Protein AF-A0A7R9NU78-F1 (afdb_monomer_lite)

InterPro domains:
  IPR023210 NADP-dependent oxidoreductase domain [PF00248] (6-93)
  IPR032963 Glutamate--cysteine ligase regulatory subunit [PTHR13295] (2-101)
  IPR036812 NAD(P)-dependent oxidoreductase domain superfamily [G3DSA:3.20.20.100] (2-146)
  IPR036812 NAD(P)-dependent oxidoreductase domain superfamily [SSF51430] (7-103)

Foldseek 3Di:
DDDPPPDDVVPDAAEEEDEDADLDLVSLVVVVVCVCVVVVDQAHAEYEYEYDPPDDLVVVLVSVLVNLVVVVVCCVVRRYVYYYYPPDDPVSVVVCVVPDPPPCPPVDDVVNVCVVVNPFPKDWPDKDKDWDWDDDVHTDIDIDMDTDIDTDD

Organism: NCBI:txid61484

Sequence (153 aa):
MSQLENEDRSGLKVSVKVFISSLKKEALHESLDSMFSTLDMEYIDSLVLAYPSKSESSLLLAALKELWQILEDYVERKKIHSIGVSDVDTEVFIALYGWAKCVEHKILPRSALTEVFGSEEVTLFWALRFQVHLKCRGVLASKGYVLCVHRSQ

Radius of gyration: 19.03 Å; chains: 1; bounding box: 47×48×40 Å

Secondary structure (DSSP, 8-state):
--SGGGS-GGG---EEEEE-SS--HHHHHHHHHHHHHHHT-S-EEEEEEE--S-S-HHHHHHHHHHHHHHHHHHHHTTSEEEEEEES--HHHHHHHHHHS------SS-HHHHHHHH-SS-EEEEEEEEEEEEEESSSEEEEEEEEEEEEEP-

pLDDT: mean 77.4, std 13.58, range [37.56, 92.56]

Structure (mmCIF, N/CA/C/O backbone):
data_AF-A0A7R9NU78-F1
#
_entry.id   AF-A0A7R9NU78-F1
#
loop_
_atom_site.group_PDB
_atom_site.id
_atom_site.type_symbol
_atom_site.label_atom_id
_atom_site.label_alt_id
_atom_site.label_comp_id
_atom_site.label_asym_id
_atom_site.label_entity_id
_atom_site.label_seq_id
_atom_site.pdbx_PDB_ins_code
_atom_site.Cartn_x
_atom_site.Cartn_y
_atom_site.Cartn_z
_atom_site.occupancy
_atom_site.B_iso_or_equiv
_atom_site.auth_seq_id
_atom_site.auth_comp_id
_atom_site.auth_asym_id
_atom_site.auth_atom_id
_atom_site.pdbx_PDB_model_num
ATOM 1 N N . MET A 1 1 ? -26.622 -0.118 7.282 1.00 37.72 1 MET A N 1
ATOM 2 C CA . MET A 1 1 ? -26.451 -1.585 7.329 1.00 37.72 1 MET A CA 1
ATOM 3 C C . MET A 1 1 ? -26.683 -2.110 5.924 1.00 37.72 1 MET A C 1
ATOM 5 O O . MET A 1 1 ? -27.821 -2.350 5.547 1.00 37.72 1 MET A O 1
ATOM 9 N N . SER A 1 2 ? -25.655 -2.070 5.075 1.00 37.56 2 SER A N 1
ATOM 10 C CA . SER A 1 2 ? -25.813 -2.178 3.619 1.00 37.56 2 SER A CA 1
ATOM 11 C C . SER A 1 2 ? -24.974 -3.321 3.055 1.00 37.56 2 SER A C 1
ATOM 13 O O . SER A 1 2 ? -23.762 -3.194 2.939 1.00 37.56 2 SER A O 1
ATOM 15 N N . GLN A 1 3 ? -25.663 -4.398 2.673 1.00 41.28 3 GLN A N 1
ATOM 16 C CA . GLN A 1 3 ? -25.327 -5.356 1.604 1.00 41.28 3 GLN A CA 1
ATOM 17 C C . GLN A 1 3 ? -24.043 -6.204 1.709 1.00 41.28 3 GLN A C 1
ATOM 19 O O . GLN A 1 3 ? -23.902 -7.130 0.920 1.00 41.28 3 GLN A O 1
ATOM 24 N N . LEU A 1 4 ? -23.159 -5.970 2.679 1.00 47.12 4 LEU A N 1
ATOM 25 C CA . LEU A 1 4 ? -21.899 -6.717 2.838 1.00 47.12 4 LEU A CA 1
ATOM 26 C C . LEU A 1 4 ? -22.027 -8.045 3.606 1.00 47.12 4 LEU A C 1
ATOM 28 O O . LEU A 1 4 ? -21.077 -8.814 3.639 1.00 47.12 4 LEU A O 1
ATOM 32 N N . GLU A 1 5 ? -23.183 -8.344 4.203 1.00 46.31 5 GLU A N 1
ATOM 33 C CA . GLU A 1 5 ? -23.349 -9.520 5.078 1.00 46.31 5 GLU A CA 1
ATOM 34 C C . GLU A 1 5 ? -23.484 -10.865 4.337 1.00 46.31 5 GLU A C 1
ATOM 36 O O . GLU A 1 5 ? -23.536 -11.901 4.991 1.00 46.31 5 GLU A O 1
ATOM 41 N N . ASN A 1 6 ? -23.553 -10.885 2.998 1.00 46.38 6 ASN A N 1
ATOM 42 C CA . ASN A 1 6 ? -23.877 -12.111 2.249 1.00 46.38 6 ASN A CA 1
ATOM 43 C C . ASN A 1 6 ? -22.889 -12.477 1.128 1.00 46.38 6 ASN A C 1
ATOM 45 O O . ASN A 1 6 ? -23.115 -13.449 0.408 1.00 46.38 6 ASN A O 1
ATOM 49 N N . GLU A 1 7 ? -21.804 -11.718 0.968 1.00 53.19 7 GLU A N 1
ATOM 50 C CA . GLU A 1 7 ? -20.670 -12.132 0.142 1.00 53.19 7 GLU A CA 1
ATOM 51 C C . GLU A 1 7 ? -19.577 -12.659 1.064 1.00 53.19 7 GLU A C 1
ATOM 53 O O . GLU A 1 7 ? -19.152 -11.981 1.999 1.00 53.19 7 GLU A O 1
ATOM 58 N N . ASP A 1 8 ? -19.142 -13.894 0.812 1.00 57.56 8 ASP A N 1
ATOM 59 C CA . ASP A 1 8 ? -18.029 -14.492 1.533 1.00 57.56 8 ASP A CA 1
ATOM 60 C C . ASP A 1 8 ? -16.828 -13.544 1.415 1.00 57.56 8 ASP A C 1
ATOM 62 O O . ASP A 1 8 ? -16.391 -13.204 0.312 1.00 57.56 8 ASP A O 1
ATOM 66 N N . ARG A 1 9 ? -16.332 -13.053 2.556 1.00 63.91 9 ARG A N 1
ATOM 67 C CA . ARG A 1 9 ? -15.294 -12.009 2.654 1.00 63.91 9 ARG A CA 1
ATOM 68 C C . ARG A 1 9 ? -14.060 -12.311 1.795 1.00 63.91 9 ARG A C 1
ATOM 70 O O . ARG A 1 9 ? -13.372 -11.395 1.358 1.00 63.91 9 ARG A O 1
ATOM 77 N N . SER A 1 10 ? -13.820 -13.592 1.523 1.00 60.44 10 SER A N 1
ATOM 78 C CA . SER A 1 10 ? -12.795 -14.120 0.621 1.00 60.44 10 SER A CA 1
ATOM 79 C C . SER A 1 10 ? -12.867 -13.569 -0.819 1.00 60.44 10 SER A C 1
ATOM 81 O O . SER A 1 10 ? -11.840 -13.513 -1.498 1.00 60.44 10 SER A O 1
ATOM 83 N N . GLY A 1 11 ? -14.045 -13.144 -1.290 1.00 63.41 11 GLY A N 1
ATOM 84 C CA . GLY A 1 11 ? -14.266 -12.594 -2.632 1.00 63.41 11 GLY A CA 1
ATOM 85 C C . GLY A 1 11 ? -14.124 -11.071 -2.742 1.00 63.41 11 GLY A C 1
ATOM 86 O O . GLY A 1 11 ? -14.024 -10.542 -3.853 1.00 63.41 11 GLY A O 1
ATOM 87 N N . LEU A 1 12 ? -14.092 -10.359 -1.613 1.00 72.62 12 LEU A N 1
ATOM 88 C CA . LEU A 1 12 ? -14.085 -8.899 -1.561 1.00 72.62 12 LEU A CA 1
ATOM 89 C C . LEU A 1 12 ? -12.664 -8.367 -1.391 1.00 72.62 12 LEU A C 1
ATOM 91 O O . LEU A 1 12 ? -11.979 -8.699 -0.432 1.00 72.62 12 LEU A O 1
ATOM 95 N N . LYS A 1 13 ? -12.240 -7.490 -2.310 1.00 80.06 13 LYS A N 1
ATOM 96 C CA . LYS A 1 13 ? -10.951 -6.796 -2.214 1.00 80.06 13 LYS A CA 1
ATOM 97 C C . LYS A 1 13 ? -11.146 -5.354 -1.751 1.00 80.06 13 LYS A C 1
ATOM 99 O O . LYS A 1 13 ? -11.568 -4.509 -2.543 1.00 80.06 13 LYS A O 1
ATOM 104 N N . VAL A 1 14 ? -10.777 -5.050 -0.512 1.00 83.44 14 VAL A N 1
ATOM 105 C CA . VAL A 1 14 ? -10.922 -3.726 0.103 1.00 83.44 14 VAL A CA 1
ATOM 106 C C . VAL A 1 14 ? -9.592 -2.975 0.087 1.00 83.44 14 VAL A C 1
ATOM 108 O O . VAL A 1 14 ? -8.592 -3.407 0.660 1.00 83.44 14 VAL A O 1
ATOM 111 N N . SER A 1 15 ? -9.587 -1.822 -0.585 1.00 86.62 15 SER A N 1
ATOM 112 C CA . SER A 1 15 ? -8.433 -0.927 -0.685 1.00 86.62 15 SER A CA 1
ATOM 113 C C . SER A 1 15 ? -8.785 0.439 -0.110 1.00 86.62 15 SER A C 1
ATOM 115 O O . SER A 1 15 ? -9.777 1.038 -0.518 1.00 86.62 15 SER A O 1
ATOM 117 N N . VAL A 1 16 ? -7.950 0.955 0.787 1.00 90.12 16 VAL A N 1
ATOM 118 C CA . VAL A 1 16 ? -8.164 2.233 1.475 1.00 90.12 16 VAL A CA 1
ATOM 119 C C . VAL A 1 16 ? -7.040 3.203 1.126 1.00 90.12 16 VAL A C 1
ATOM 121 O O . VAL A 1 16 ? -5.876 2.817 1.077 1.00 90.12 16 VAL A O 1
ATOM 124 N N . LYS A 1 17 ? -7.373 4.473 0.880 1.00 90.81 17 LYS A N 1
ATOM 125 C CA . LYS A 1 17 ? -6.392 5.557 0.751 1.00 90.81 17 LYS A CA 1
ATOM 126 C C . LYS A 1 17 ? -6.560 6.505 1.934 1.00 90.81 17 LYS A C 1
ATOM 128 O O . LYS A 1 17 ? -7.605 7.138 2.063 1.00 90.81 17 LYS A O 1
ATOM 133 N N . VAL A 1 18 ? -5.549 6.577 2.792 1.00 89.19 18 VAL A N 1
ATOM 134 C CA . VAL A 1 18 ? -5.541 7.441 3.974 1.00 89.19 18 VAL A CA 1
ATOM 135 C C . VAL A 1 18 ? -4.837 8.742 3.624 1.00 89.19 18 VAL A C 1
ATOM 137 O O . VAL A 1 18 ? -3.694 8.734 3.176 1.00 89.19 18 VAL A O 1
ATOM 140 N N . PHE A 1 19 ? -5.5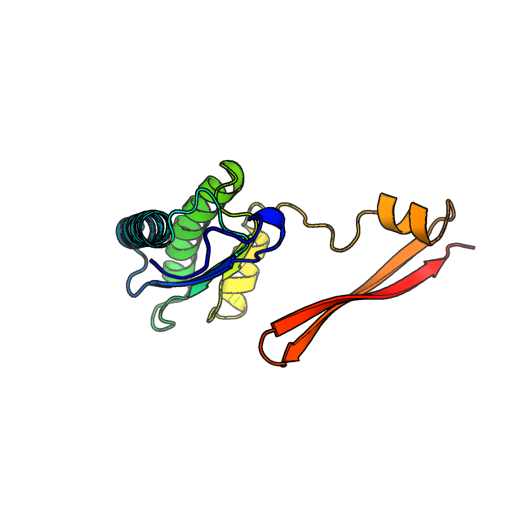21 9.860 3.847 1.00 87.94 19 PHE A N 1
ATOM 141 C CA . PHE A 1 19 ? -4.960 11.198 3.698 1.00 87.94 19 PHE A CA 1
ATOM 142 C C . PHE A 1 19 ? -4.655 11.754 5.082 1.00 87.94 19 PHE A C 1
ATOM 144 O O . PHE A 1 19 ? -5.581 12.002 5.853 1.00 87.94 19 PHE A O 1
ATOM 151 N N . ILE A 1 20 ? -3.380 11.966 5.402 1.00 83.62 20 ILE A N 1
ATOM 152 C CA . ILE A 1 20 ? -2.994 12.521 6.702 1.00 83.62 20 ILE A CA 1
ATOM 153 C C . ILE A 1 20 ? -2.531 13.955 6.518 1.00 83.62 20 ILE A C 1
ATOM 155 O O . ILE A 1 20 ? -1.588 14.229 5.785 1.00 83.62 20 ILE A O 1
ATOM 159 N N . SER A 1 21 ? -3.196 14.882 7.202 1.00 78.56 21 SER A N 1
ATOM 160 C CA . SER A 1 21 ? -2.885 16.315 7.157 1.00 78.56 21 SER A CA 1
ATOM 161 C C . SER A 1 21 ? -1.661 16.705 7.994 1.00 78.56 21 SER A C 1
ATOM 163 O O . SER A 1 21 ? -1.125 17.796 7.815 1.00 78.56 21 SER A O 1
ATOM 165 N N . SER A 1 22 ? -1.200 15.828 8.893 1.00 77.69 22 SER A N 1
ATOM 166 C CA . SER A 1 22 ? -0.013 16.028 9.729 1.00 77.69 22 SER A CA 1
ATOM 167 C C . SER A 1 22 ? 0.791 14.734 9.831 1.00 77.69 22 SER A C 1
ATOM 169 O O . SER A 1 22 ? 0.208 13.670 9.983 1.00 77.69 22 SER A O 1
ATOM 171 N N . LEU A 1 23 ? 2.121 14.794 9.790 1.00 77.06 23 LEU A N 1
ATOM 172 C CA . LEU A 1 23 ? 2.981 13.599 9.837 1.00 77.06 23 LEU A CA 1
ATOM 173 C C . LEU A 1 23 ? 3.140 13.031 11.261 1.00 77.06 23 LEU A C 1
ATOM 175 O O . LEU A 1 23 ? 4.230 12.660 11.685 1.00 77.06 23 LEU A O 1
ATOM 179 N N . LYS A 1 24 ? 2.050 13.025 12.026 1.00 84.19 24 LYS A N 1
ATOM 180 C CA . LYS A 1 24 ? 2.000 12.587 13.418 1.00 84.19 24 LYS A CA 1
ATOM 181 C C . LYS A 1 24 ? 1.481 11.159 13.505 1.00 84.19 24 LYS A C 1
ATOM 183 O O . LYS A 1 24 ? 0.501 10.809 12.846 1.00 84.19 24 LYS A O 1
ATOM 188 N N . LYS A 1 25 ? 2.114 10.356 14.360 1.00 88.44 25 LYS A N 1
ATOM 189 C CA . LYS A 1 25 ? 1.757 8.950 14.593 1.00 88.44 25 LYS A CA 1
ATOM 190 C C . LYS A 1 25 ? 0.339 8.810 15.131 1.00 88.44 25 LYS A C 1
ATOM 192 O O . LYS A 1 25 ? -0.389 7.913 14.720 1.00 88.44 25 LYS A O 1
ATOM 197 N N . GLU A 1 26 ? -0.058 9.725 16.009 1.00 89.19 26 GLU A N 1
ATOM 198 C CA . GLU A 1 26 ? -1.357 9.714 16.680 1.00 89.19 26 GLU A CA 1
ATOM 199 C C . GLU A 1 26 ? -2.494 9.822 15.661 1.00 89.19 26 GLU A C 1
ATOM 201 O O . GLU A 1 26 ? -3.449 9.054 15.720 1.00 89.19 26 GLU A O 1
ATOM 206 N N . ALA A 1 27 ? -2.336 10.702 14.666 1.00 88.12 27 ALA A N 1
ATOM 207 C CA . ALA A 1 27 ? -3.315 10.882 13.598 1.00 88.12 27 ALA A CA 1
ATOM 208 C C . ALA A 1 27 ? -3.457 9.623 12.726 1.00 88.12 27 ALA A C 1
ATOM 210 O O . ALA A 1 27 ? -4.566 9.272 12.325 1.00 88.12 27 ALA A O 1
ATOM 211 N N . LEU A 1 28 ? -2.350 8.921 12.446 1.00 90.56 28 LEU A N 1
ATOM 212 C CA . LEU A 1 28 ? -2.404 7.657 11.712 1.00 90.56 28 LEU A CA 1
ATOM 213 C C . LEU A 1 28 ? -3.121 6.578 12.533 1.00 90.56 28 LEU A C 1
ATOM 215 O O . LEU A 1 28 ? -4.024 5.937 12.004 1.00 90.56 28 LEU A O 1
ATOM 219 N N . HIS A 1 29 ? -2.774 6.408 13.810 1.00 91.94 29 HIS A N 1
ATOM 220 C CA . HIS A 1 29 ? -3.427 5.428 14.683 1.00 91.94 29 HIS A CA 1
ATOM 221 C C . HIS A 1 29 ? -4.935 5.664 14.792 1.00 91.94 29 HIS A C 1
ATOM 223 O O . HIS A 1 29 ? -5.708 4.751 14.512 1.00 91.94 29 HIS A O 1
ATOM 229 N N . GLU A 1 30 ? -5.351 6.896 15.087 1.00 91.31 30 GLU A N 1
ATOM 230 C CA . GLU A 1 30 ? -6.767 7.262 15.175 1.00 91.31 30 GLU A CA 1
ATOM 231 C C . GLU A 1 30 ? -7.510 6.979 13.860 1.00 91.31 30 GLU A C 1
ATOM 233 O O . GLU A 1 30 ? -8.630 6.460 13.869 1.00 91.31 30 GLU A O 1
ATOM 238 N N . SER A 1 31 ? -6.873 7.260 12.716 1.00 92.31 31 SER A N 1
ATOM 239 C CA . SER A 1 31 ? -7.461 6.986 11.401 1.00 92.31 31 SER A CA 1
ATOM 240 C C . SER A 1 31 ? -7.618 5.488 11.117 1.00 92.31 31 SER A C 1
ATOM 242 O O . SER A 1 31 ? -8.642 5.080 10.569 1.00 92.31 31 SER A O 1
ATOM 244 N N . LEU A 1 32 ? -6.643 4.661 11.514 1.00 92.56 32 LEU A N 1
ATOM 245 C CA . LEU A 1 32 ? -6.688 3.209 11.337 1.00 92.56 32 LEU A CA 1
ATOM 246 C C . LEU A 1 32 ? -7.745 2.577 12.248 1.00 92.56 32 LEU A C 1
ATOM 248 O O . LEU A 1 32 ? -8.528 1.751 11.782 1.00 92.56 32 LEU A O 1
ATOM 252 N N . ASP A 1 33 ? -7.815 2.998 13.510 1.00 91.12 33 ASP A N 1
ATOM 253 C CA . ASP A 1 33 ? -8.810 2.506 14.467 1.00 91.12 33 ASP A CA 1
ATOM 254 C C . ASP A 1 33 ? -10.230 2.878 14.020 1.00 91.12 33 ASP A C 1
ATOM 256 O O . ASP A 1 33 ? -11.124 2.027 13.981 1.00 91.12 33 ASP A O 1
ATOM 260 N N . SER A 1 34 ? -10.425 4.127 13.583 1.00 90.56 34 SER A N 1
ATOM 261 C CA . SER A 1 34 ? -11.700 4.592 13.024 1.00 90.56 34 SER A CA 1
ATOM 262 C C . SER A 1 34 ? -12.088 3.813 11.768 1.00 90.56 34 SER A C 1
ATOM 264 O O . SER A 1 34 ? -13.255 3.462 11.597 1.00 90.56 34 SER A O 1
ATOM 266 N N . MET A 1 35 ? -11.120 3.506 10.898 1.00 92.56 35 MET A N 1
ATOM 267 C CA . MET A 1 35 ? -11.334 2.719 9.683 1.00 92.56 35 MET A CA 1
ATOM 268 C C . MET A 1 35 ? -11.792 1.294 10.011 1.00 92.56 35 MET A C 1
ATOM 270 O O . MET A 1 35 ? -12.814 0.860 9.482 1.00 92.56 35 MET A O 1
ATOM 274 N N . PHE A 1 36 ? -11.071 0.571 10.873 1.00 89.75 36 PHE A N 1
ATOM 275 C CA . PHE A 1 36 ? -11.429 -0.808 11.225 1.00 89.75 36 PHE A CA 1
ATOM 276 C C . PHE A 1 36 ? -12.773 -0.886 11.957 1.00 89.75 36 PHE A C 1
ATOM 278 O O . PHE A 1 36 ? -13.568 -1.772 11.656 1.00 89.75 36 PHE A O 1
ATOM 285 N N . SER A 1 37 ? -13.059 0.075 12.842 1.00 89.81 37 SER A N 1
ATOM 286 C CA . SER A 1 37 ? -14.350 0.183 13.535 1.00 89.81 37 SER A CA 1
ATOM 287 C C . SER A 1 37 ? -15.511 0.478 12.575 1.00 89.81 37 SER A C 1
ATOM 289 O O . SER A 1 37 ? -16.570 -0.133 12.664 1.00 89.81 37 SER A O 1
ATOM 291 N N . THR A 1 38 ? -15.309 1.378 11.606 1.00 88.25 38 THR A N 1
ATOM 292 C CA . THR A 1 38 ? -16.363 1.778 10.654 1.00 88.25 38 THR A CA 1
ATOM 293 C C . THR A 1 38 ? -16.654 0.703 9.611 1.00 88.25 38 THR A C 1
ATOM 295 O O . THR A 1 38 ? -17.804 0.528 9.214 1.00 88.25 38 THR A O 1
ATOM 298 N N . LEU A 1 39 ? -15.616 0.018 9.125 1.00 84.12 39 LEU A N 1
ATOM 299 C CA . LEU A 1 39 ? -15.768 -1.038 8.126 1.00 84.12 39 LEU A CA 1
ATOM 300 C C . LEU A 1 39 ? -16.229 -2.366 8.743 1.00 84.12 39 LEU A C 1
ATOM 302 O O . LEU A 1 39 ? -16.652 -3.236 7.990 1.00 84.12 39 LEU A O 1
ATOM 306 N N . ASP A 1 40 ? -16.140 -2.510 10.070 1.00 86.00 40 ASP A N 1
ATOM 307 C CA . ASP A 1 40 ? -16.367 -3.765 10.798 1.00 86.00 40 ASP A CA 1
ATOM 308 C C . ASP A 1 40 ? -15.562 -4.928 10.188 1.00 86.00 40 ASP A C 1
ATOM 310 O O . ASP A 1 40 ? -16.065 -6.003 9.864 1.00 86.00 40 ASP A O 1
ATOM 314 N N . MET A 1 41 ? -14.273 -4.669 9.939 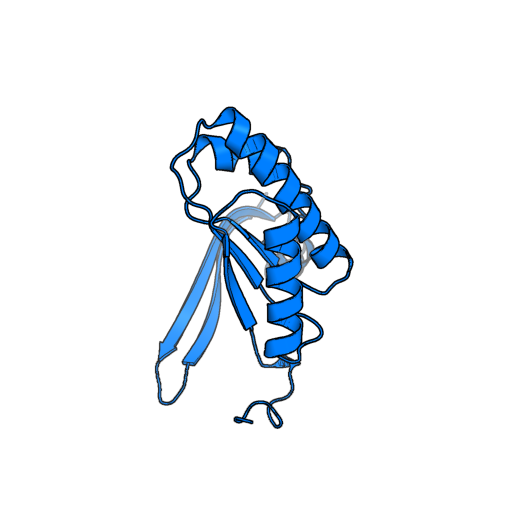1.00 82.62 41 MET A N 1
ATOM 315 C CA . MET A 1 41 ? -13.361 -5.625 9.309 1.00 82.62 41 MET A CA 1
ATOM 316 C C . MET A 1 41 ? -12.179 -5.931 10.222 1.00 82.62 41 MET A C 1
ATOM 318 O O . MET A 1 41 ? -11.584 -5.042 10.817 1.00 82.62 41 MET A O 1
ATOM 322 N N . GLU A 1 42 ? -11.750 -7.191 10.263 1.00 87.56 42 GLU A N 1
ATOM 323 C CA . GLU A 1 42 ? -10.537 -7.586 11.004 1.00 87.56 42 GLU A CA 1
ATOM 324 C C . GLU A 1 42 ? -9.237 -7.293 10.230 1.00 87.56 42 GLU A C 1
ATOM 326 O O . GLU A 1 42 ? -8.154 -7.225 10.806 1.00 87.56 42 GLU A O 1
ATOM 331 N N . TYR A 1 43 ? -9.342 -7.177 8.904 1.00 89.31 43 TYR A N 1
ATOM 332 C CA . TYR A 1 43 ? -8.245 -7.017 7.955 1.00 89.31 43 TYR A CA 1
ATOM 333 C C . TYR A 1 43 ? -8.735 -6.358 6.662 1.00 89.31 43 TYR A C 1
ATOM 335 O O . TYR A 1 43 ? -9.897 -6.533 6.284 1.00 89.31 43 TYR A O 1
ATOM 343 N N . ILE A 1 44 ? -7.820 -5.693 5.955 1.00 88.94 44 ILE A N 1
ATOM 344 C CA . ILE A 1 44 ? -8.008 -5.133 4.607 1.00 88.94 44 ILE A CA 1
ATOM 345 C C . ILE A 1 44 ? -6.917 -5.620 3.638 1.00 88.94 44 ILE A C 1
ATOM 347 O O . ILE A 1 44 ? -5.849 -6.082 4.053 1.00 88.94 44 ILE A O 1
ATOM 351 N N . ASP A 1 45 ? -7.157 -5.521 2.331 1.00 87.12 45 ASP A N 1
ATOM 352 C CA . ASP A 1 45 ? -6.207 -5.980 1.311 1.00 87.12 45 ASP A CA 1
ATOM 353 C C . ASP A 1 45 ? -5.098 -4.975 1.031 1.00 87.12 45 ASP A C 1
ATOM 355 O O . ASP A 1 45 ? -3.958 -5.362 0.778 1.00 87.12 45 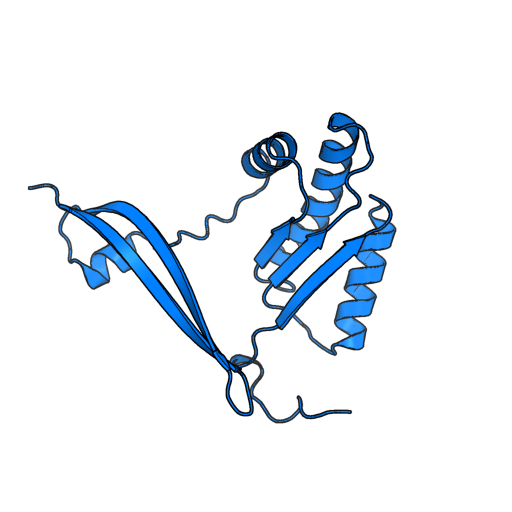ASP A O 1
ATOM 359 N N . SER A 1 46 ? -5.425 -3.682 0.996 1.00 87.25 46 SER A N 1
ATOM 360 C CA . SER A 1 46 ? -4.440 -2.664 0.644 1.00 87.25 46 SER A CA 1
ATOM 361 C C . SER A 1 46 ? -4.704 -1.321 1.307 1.00 87.25 46 SER A C 1
ATOM 363 O O . SER A 1 46 ? -5.841 -0.855 1.335 1.00 87.25 46 SER A O 1
ATOM 365 N N . LEU A 1 47 ? -3.644 -0.676 1.790 1.00 91.00 47 LEU A N 1
ATOM 366 C CA . LEU A 1 47 ? -3.676 0.693 2.286 1.00 91.00 47 LEU A CA 1
ATOM 367 C C . LEU A 1 47 ? -2.644 1.553 1.558 1.00 91.00 47 LEU A C 1
ATOM 369 O O . LEU A 1 47 ? -1.479 1.182 1.462 1.00 91.00 47 LEU A O 1
ATOM 373 N N . VAL A 1 48 ? -3.061 2.721 1.077 1.00 90.00 48 VAL A N 1
ATOM 374 C CA . VAL A 1 48 ? -2.180 3.721 0.466 1.00 90.00 48 VAL A CA 1
ATOM 375 C C . VAL A 1 48 ? -2.152 4.968 1.338 1.00 90.00 48 VAL A C 1
ATOM 377 O O . VAL A 1 48 ? -3.189 5.588 1.566 1.00 90.00 48 VAL A O 1
ATOM 380 N N . LEU A 1 49 ? -0.969 5.343 1.811 1.00 88.88 49 LEU A N 1
ATOM 381 C CA . LEU A 1 49 ? -0.741 6.561 2.578 1.00 88.88 49 LEU A CA 1
ATOM 382 C C . LEU A 1 49 ? -0.494 7.749 1.640 1.00 88.88 49 LEU A C 1
ATOM 384 O O . LEU A 1 49 ? 0.372 7.682 0.772 1.00 88.88 49 LEU A O 1
ATOM 388 N N . ALA A 1 50 ? -1.215 8.845 1.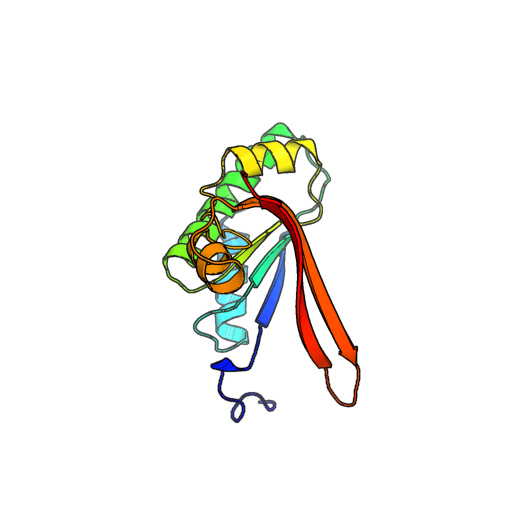848 1.00 86.69 50 ALA A N 1
ATOM 389 C CA . ALA A 1 50 ? -1.015 10.119 1.168 1.00 86.69 50 ALA A CA 1
ATOM 390 C C . ALA A 1 50 ? -0.813 11.242 2.191 1.00 86.69 50 ALA A C 1
ATOM 392 O O . ALA A 1 50 ? -1.532 11.318 3.191 1.00 86.69 50 ALA A O 1
ATOM 393 N N . TYR A 1 51 ? 0.140 12.134 1.924 1.00 79.00 51 TYR A N 1
ATOM 394 C CA . TYR A 1 51 ? 0.452 13.276 2.783 1.00 79.00 51 TYR A CA 1
ATOM 395 C C . TYR A 1 51 ? 0.591 14.570 1.960 1.00 79.00 51 TYR A C 1
ATOM 397 O O . TYR A 1 51 ? 0.842 14.515 0.755 1.00 79.00 51 TYR A O 1
ATOM 405 N N . PRO A 1 52 ? 0.413 15.756 2.571 1.00 71.38 52 PRO A N 1
ATOM 406 C CA . PRO A 1 52 ? 0.570 17.029 1.877 1.00 71.38 52 PRO A CA 1
ATOM 407 C C . PRO A 1 52 ? 2.047 17.312 1.561 1.00 71.38 52 PRO A C 1
ATOM 409 O O . PRO A 1 52 ? 2.876 17.442 2.459 1.00 71.38 52 PRO A O 1
ATOM 412 N N . SER A 1 53 ? 2.363 17.484 0.278 1.00 62.62 53 SER A N 1
ATOM 413 C CA . SER A 1 53 ? 3.720 17.630 -0.278 1.00 62.62 53 SER A CA 1
ATOM 414 C C . SER A 1 53 ? 4.380 19.009 -0.058 1.00 62.62 53 SER A C 1
ATOM 416 O O . SER A 1 53 ? 5.089 19.505 -0.930 1.00 62.62 53 SER A O 1
ATOM 418 N N . LYS A 1 54 ? 4.120 19.696 1.064 1.00 65.06 54 LYS A N 1
ATOM 419 C CA . LYS A 1 54 ? 4.528 21.107 1.266 1.00 65.06 54 LYS A CA 1
ATOM 420 C C . LYS A 1 54 ? 5.663 21.319 2.276 1.00 65.06 54 LYS A C 1
ATOM 422 O O . LYS A 1 54 ? 5.752 22.399 2.854 1.00 65.06 54 LYS A O 1
ATOM 427 N N . SER A 1 55 ? 6.505 20.325 2.546 1.00 62.62 55 SER A N 1
ATOM 428 C CA . SER A 1 55 ? 7.553 20.442 3.577 1.00 62.62 55 SER A CA 1
ATOM 429 C C . SER A 1 55 ? 8.942 20.080 3.049 1.00 62.62 55 SER A C 1
ATOM 431 O O . SER A 1 55 ? 9.073 19.461 2.000 1.00 62.62 55 SER A O 1
ATOM 433 N N . GLU A 1 56 ? 9.978 20.472 3.792 1.00 69.50 56 GLU A N 1
ATOM 434 C CA . GLU A 1 56 ? 11.381 20.150 3.502 1.00 69.50 56 GLU A CA 1
ATOM 435 C C . GLU A 1 56 ? 11.617 18.628 3.447 1.00 69.50 56 GLU A C 1
ATOM 437 O O . GLU A 1 56 ? 11.274 17.901 4.387 1.00 69.50 56 GLU A O 1
ATOM 442 N N . SER A 1 57 ? 12.237 18.135 2.368 1.00 71.06 57 SER A N 1
ATOM 443 C CA . SER A 1 57 ? 12.339 16.701 2.042 1.00 71.06 57 SER A CA 1
ATOM 444 C C . SER A 1 57 ? 13.015 15.836 3.117 1.00 71.06 57 SER A C 1
ATOM 446 O O . SER A 1 57 ? 12.687 14.658 3.257 1.00 71.06 57 SER A O 1
ATOM 448 N N . SER A 1 58 ? 13.940 16.394 3.905 1.00 74.00 58 SER A N 1
ATOM 449 C CA . SER A 1 58 ? 14.680 15.650 4.937 1.00 74.00 58 SER A CA 1
ATOM 450 C C . SER A 1 58 ? 13.826 15.318 6.168 1.00 74.00 58 SER A C 1
ATOM 452 O O . SER A 1 58 ? 13.827 14.176 6.631 1.00 74.00 58 SER A O 1
ATOM 454 N N . LEU A 1 59 ? 13.055 16.287 6.670 1.00 78.81 59 LEU A N 1
ATOM 455 C CA . LEU A 1 59 ? 12.120 16.092 7.784 1.00 78.81 59 LEU A CA 1
ATOM 456 C C . LEU A 1 59 ? 10.934 15.217 7.362 1.00 78.81 59 LEU A C 1
ATOM 458 O O . LEU A 1 59 ? 10.463 14.394 8.149 1.00 78.81 59 LEU A O 1
ATOM 462 N N . LEU A 1 60 ? 10.501 15.347 6.102 1.00 80.62 60 LEU A N 1
ATOM 463 C CA . LEU A 1 60 ? 9.473 14.497 5.505 1.00 80.62 60 LEU A CA 1
ATOM 464 C C . LEU A 1 60 ? 9.864 13.023 5.531 1.00 80.62 60 LEU A C 1
ATOM 466 O O . LEU A 1 60 ? 9.069 12.196 5.966 1.00 80.62 60 LEU A O 1
ATOM 470 N N . LEU A 1 61 ? 11.083 12.687 5.099 1.00 84.00 61 LEU A N 1
ATOM 471 C CA . LEU A 1 61 ? 11.529 11.296 5.053 1.00 84.00 61 LEU A CA 1
ATOM 472 C C . LEU A 1 61 ? 11.570 10.668 6.451 1.00 84.00 61 LEU A C 1
ATOM 474 O O . LEU A 1 61 ? 11.152 9.525 6.611 1.00 84.00 61 LEU A O 1
ATOM 478 N N . ALA A 1 62 ? 12.054 11.397 7.461 1.00 88.56 62 ALA A N 1
ATOM 479 C CA . ALA A 1 62 ? 12.098 10.899 8.835 1.00 88.56 62 ALA A CA 1
ATOM 480 C C . ALA A 1 62 ? 10.690 10.585 9.363 1.00 88.56 62 ALA A C 1
ATOM 482 O O . ALA A 1 62 ? 10.435 9.478 9.836 1.00 88.56 62 ALA A O 1
ATOM 483 N N . ALA A 1 63 ? 9.757 11.523 9.198 1.00 87.06 63 ALA A N 1
ATOM 484 C CA . ALA A 1 63 ? 8.387 11.332 9.650 1.00 87.06 63 ALA A CA 1
ATOM 485 C C . ALA A 1 63 ? 7.647 10.256 8.830 1.00 87.06 63 ALA A C 1
ATOM 487 O O . ALA A 1 63 ? 6.888 9.464 9.379 1.00 87.06 63 ALA A O 1
ATOM 488 N N . LEU A 1 64 ? 7.911 10.158 7.524 1.00 87.62 64 LEU A N 1
ATOM 489 C CA . LEU A 1 64 ? 7.339 9.117 6.671 1.00 87.62 64 LEU A CA 1
ATOM 490 C C . LEU A 1 64 ? 7.824 7.723 7.070 1.00 87.62 64 LEU A C 1
ATOM 492 O O . LEU A 1 64 ? 7.014 6.803 7.118 1.00 87.62 64 LEU A O 1
ATOM 496 N N . LYS A 1 65 ? 9.110 7.562 7.403 1.00 89.56 65 LYS A N 1
ATOM 497 C CA . LYS A 1 65 ? 9.647 6.297 7.927 1.00 89.56 65 LYS A CA 1
ATOM 498 C C . LYS A 1 65 ? 8.946 5.892 9.216 1.00 89.56 65 LYS A C 1
ATOM 500 O O . LYS A 1 65 ? 8.564 4.739 9.364 1.00 89.56 65 LYS A O 1
ATOM 505 N N . GLU A 1 66 ? 8.723 6.843 10.114 1.00 91.31 66 GLU A N 1
ATOM 506 C CA . GLU A 1 66 ? 7.989 6.608 11.355 1.00 91.31 66 GLU A CA 1
ATOM 507 C C . GLU A 1 66 ? 6.546 6.133 11.124 1.00 91.31 66 GLU A C 1
ATOM 509 O O . GLU A 1 66 ? 6.101 5.180 11.763 1.00 91.31 66 GLU A O 1
ATOM 514 N N . LEU A 1 67 ? 5.821 6.763 10.195 1.00 90.56 67 LEU A N 1
ATOM 515 C CA . LEU A 1 67 ? 4.479 6.320 9.803 1.00 90.56 67 LEU A CA 1
ATOM 516 C C . LEU A 1 67 ? 4.514 4.952 9.113 1.00 90.56 67 LEU A C 1
ATOM 518 O O . LEU A 1 67 ? 3.647 4.112 9.343 1.00 90.56 67 LEU A O 1
ATOM 522 N N . TRP A 1 68 ? 5.532 4.710 8.290 1.00 91.06 68 TRP A N 1
ATOM 523 C CA . TRP A 1 68 ? 5.711 3.450 7.584 1.00 91.06 68 TRP A CA 1
ATOM 524 C C . TRP A 1 68 ? 5.933 2.277 8.543 1.00 91.06 68 TRP A C 1
ATOM 526 O O . TRP A 1 68 ? 5.332 1.227 8.345 1.00 91.06 68 TRP A O 1
ATOM 536 N N . GLN A 1 69 ? 6.697 2.461 9.626 1.00 91.62 69 GLN A N 1
ATOM 537 C CA . GLN A 1 69 ? 6.876 1.423 10.655 1.00 91.62 69 GLN A CA 1
ATOM 538 C C . GLN A 1 69 ? 5.552 0.998 11.295 1.00 91.62 69 GLN A C 1
ATOM 540 O O . GLN A 1 69 ? 5.351 -0.184 11.564 1.00 91.62 69 GLN A O 1
ATOM 545 N N . ILE A 1 70 ? 4.639 1.947 11.520 1.00 92.44 70 ILE A N 1
ATOM 546 C CA . ILE A 1 70 ? 3.300 1.634 12.031 1.00 92.44 70 ILE A CA 1
ATOM 547 C C . ILE A 1 70 ? 2.572 0.749 11.020 1.00 92.44 70 ILE A C 1
ATOM 549 O O . ILE A 1 70 ? 2.027 -0.286 11.383 1.00 92.44 70 ILE A O 1
ATOM 553 N N . LEU A 1 71 ? 2.592 1.120 9.740 1.00 91.06 71 LEU A N 1
ATOM 554 C CA . LEU A 1 71 ? 1.953 0.327 8.692 1.00 91.06 71 LEU A CA 1
ATOM 555 C C . LEU A 1 71 ? 2.570 -1.076 8.562 1.00 91.06 71 LEU A C 1
ATOM 557 O O . LEU A 1 71 ? 1.833 -2.043 8.379 1.00 91.06 71 LEU A O 1
ATOM 561 N N . GLU A 1 72 ? 3.888 -1.210 8.710 1.00 90.25 72 GLU A N 1
ATOM 562 C CA . GLU A 1 72 ? 4.578 -2.505 8.720 1.00 90.25 72 GLU A CA 1
ATOM 563 C C . GLU A 1 72 ? 4.139 -3.396 9.896 1.00 90.25 72 GLU A C 1
ATOM 565 O O . GLU A 1 72 ? 3.902 -4.585 9.687 1.00 90.25 72 GLU A O 1
ATOM 570 N N . ASP A 1 73 ? 3.941 -2.842 11.099 1.00 91.31 73 ASP A N 1
ATOM 571 C CA . ASP A 1 73 ? 3.398 -3.584 12.253 1.00 91.31 73 ASP A CA 1
ATOM 572 C C . ASP A 1 73 ? 1.974 -4.104 11.972 1.00 91.31 73 ASP A C 1
ATOM 574 O O . ASP A 1 73 ? 1.637 -5.246 12.293 1.00 91.31 73 ASP A O 1
ATOM 578 N N . TYR A 1 74 ? 1.140 -3.323 11.277 1.00 91.56 74 TYR A N 1
ATOM 579 C CA . TYR A 1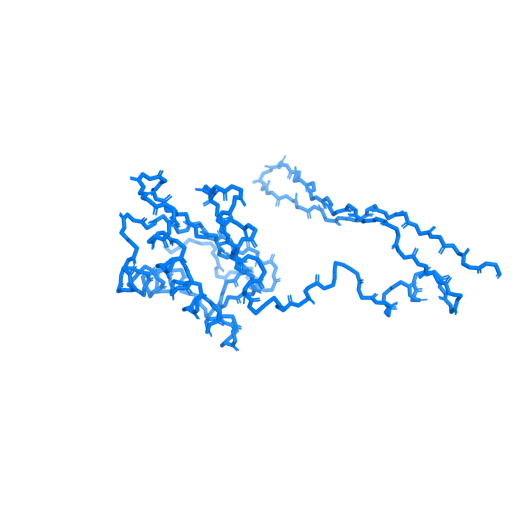 74 ? -0.184 -3.782 10.841 1.00 91.56 74 TYR A CA 1
ATOM 580 C C . TYR A 1 74 ? -0.120 -4.895 9.784 1.00 91.56 74 TYR A C 1
ATOM 582 O O . TYR A 1 74 ? -0.991 -5.775 9.771 1.00 91.56 74 TYR A O 1
ATOM 590 N N . VAL A 1 75 ? 0.898 -4.886 8.918 1.00 88.56 75 VAL A N 1
ATOM 591 C CA . VAL A 1 75 ? 1.151 -5.975 7.962 1.00 88.56 75 VAL A CA 1
ATOM 592 C C . VAL A 1 75 ? 1.596 -7.242 8.685 1.00 88.56 75 VAL A C 1
ATOM 594 O O . VAL A 1 75 ? 1.064 -8.321 8.425 1.00 88.56 75 VAL A O 1
ATOM 597 N N . GLU A 1 76 ? 2.511 -7.123 9.646 1.00 89.31 76 GLU A N 1
ATOM 598 C CA . GLU A 1 76 ? 3.004 -8.253 10.440 1.00 89.31 76 GLU A CA 1
ATOM 599 C C . GLU A 1 76 ? 1.883 -8.911 11.262 1.00 89.31 76 GLU A C 1
ATOM 601 O O . GLU A 1 76 ? 1.788 -10.138 11.335 1.00 89.31 76 GLU A O 1
ATOM 606 N N . ARG A 1 77 ? 0.951 -8.104 11.781 1.00 90.62 77 ARG A N 1
ATOM 607 C CA . ARG A 1 77 ? -0.266 -8.566 12.473 1.00 90.62 77 ARG A CA 1
ATOM 608 C C . ARG A 1 77 ? -1.355 -9.104 11.542 1.00 90.62 77 ARG A C 1
ATOM 610 O O . ARG A 1 77 ? -2.421 -9.472 12.030 1.00 90.62 77 ARG A O 1
ATOM 617 N N . LYS A 1 78 ? -1.121 -9.141 10.224 1.00 89.69 78 LYS A N 1
ATOM 618 C CA . LYS A 1 78 ? -2.083 -9.561 9.187 1.00 89.69 78 LYS A CA 1
ATOM 619 C C . LYS A 1 78 ? -3.383 -8.746 9.165 1.00 89.69 78 LYS A C 1
ATOM 621 O O . LYS A 1 78 ? -4.399 -9.215 8.661 1.00 89.69 78 LYS A O 1
ATOM 626 N N . LYS A 1 79 ? -3.351 -7.513 9.678 1.00 91.50 79 LYS A N 1
ATOM 627 C CA . LYS A 1 79 ? -4.472 -6.568 9.573 1.00 91.50 79 LYS A CA 1
ATOM 628 C C . LYS A 1 79 ? -4.494 -5.861 8.217 1.00 91.50 79 LYS A C 1
ATOM 630 O O . LYS A 1 79 ? -5.550 -5.443 7.754 1.00 91.50 79 LYS A O 1
ATOM 635 N N . ILE A 1 80 ? -3.343 -5.712 7.567 1.00 91.19 80 ILE A N 1
ATOM 636 C CA . ILE A 1 80 ? -3.233 -5.111 6.234 1.00 91.19 80 ILE A CA 1
ATOM 637 C C . ILE A 1 80 ? -2.360 -6.019 5.371 1.00 91.19 80 ILE A C 1
ATOM 639 O O . ILE A 1 80 ? -1.230 -6.306 5.737 1.00 91.19 80 ILE A O 1
ATOM 643 N N . HIS A 1 81 ? -2.849 -6.479 4.220 1.00 85.75 81 HIS A N 1
ATOM 644 C CA . HIS A 1 81 ? -2.050 -7.376 3.371 1.00 85.75 81 HIS A CA 1
ATOM 645 C C . HIS A 1 81 ? -0.982 -6.645 2.549 1.00 85.75 81 HIS A C 1
ATOM 647 O O . HIS A 1 81 ? 0.081 -7.198 2.275 1.00 85.75 81 HIS A O 1
ATOM 653 N N . SER A 1 82 ? -1.255 -5.410 2.128 1.00 85.06 82 SER A N 1
ATOM 654 C CA . SER A 1 82 ? -0.351 -4.617 1.297 1.00 85.06 82 SER A CA 1
ATOM 655 C C . SER A 1 82 ? -0.411 -3.144 1.683 1.00 85.06 82 SER A C 1
ATOM 657 O O . SER A 1 82 ? -1.488 -2.580 1.849 1.00 85.06 82 SER A O 1
ATOM 659 N N . ILE A 1 83 ? 0.748 -2.505 1.796 1.00 88.94 83 ILE A N 1
ATOM 660 C CA . ILE A 1 83 ? 0.862 -1.076 2.093 1.00 88.94 83 ILE A CA 1
ATOM 661 C C . ILE A 1 83 ? 1.575 -0.363 0.948 1.00 88.94 83 ILE A C 1
ATOM 663 O O . ILE A 1 83 ? 2.402 -0.949 0.248 1.00 88.94 83 ILE A O 1
ATOM 667 N N . GLY A 1 84 ? 1.233 0.900 0.741 1.00 87.50 84 GLY A N 1
ATOM 668 C CA . GLY A 1 84 ? 1.803 1.744 -0.295 1.00 87.50 84 GLY A CA 1
ATOM 669 C C . GLY A 1 84 ? 1.794 3.207 0.116 1.00 87.50 84 GLY A C 1
ATOM 670 O O . GLY A 1 84 ? 1.180 3.594 1.109 1.00 87.50 84 GLY A O 1
ATOM 671 N N . VAL A 1 85 ? 2.469 4.026 -0.680 1.00 87.06 85 VAL A N 1
ATOM 672 C CA . VAL A 1 85 ? 2.499 5.476 -0.513 1.00 87.06 85 VAL A CA 1
ATOM 673 C C . VAL A 1 85 ? 2.171 6.140 -1.850 1.00 87.06 85 VAL A C 1
ATOM 675 O O . VAL A 1 85 ? 2.514 5.607 -2.906 1.00 87.06 85 VAL A O 1
ATOM 678 N N . SER A 1 86 ? 1.473 7.272 -1.824 1.00 85.50 86 SER A N 1
ATOM 679 C CA . SER A 1 86 ? 1.188 8.092 -3.002 1.00 85.50 86 SER A CA 1
ATOM 680 C C . SER A 1 86 ? 1.551 9.548 -2.758 1.00 85.50 86 SER A C 1
ATOM 682 O O . SER A 1 86 ? 1.674 9.974 -1.613 1.00 85.50 86 SER A O 1
ATOM 684 N N . ASP A 1 87 ? 1.650 10.314 -3.846 1.00 78.81 87 ASP A N 1
ATOM 685 C CA . ASP A 1 87 ? 1.896 11.760 -3.796 1.00 78.81 87 ASP A CA 1
ATOM 686 C C . ASP A 1 87 ? 3.257 12.104 -3.135 1.00 78.81 87 ASP A C 1
ATOM 688 O O . ASP A 1 87 ? 3.398 13.107 -2.440 1.00 78.81 87 ASP A O 1
ATOM 692 N N . VAL A 1 88 ? 4.261 11.238 -3.361 1.00 77.25 88 VAL A N 1
ATOM 693 C CA . VAL A 1 88 ? 5.636 11.325 -2.830 1.00 77.25 88 VAL A CA 1
ATOM 694 C C . VAL A 1 88 ? 6.607 11.735 -3.930 1.00 77.25 88 VAL A C 1
ATOM 696 O O . VAL A 1 88 ? 6.540 11.207 -5.040 1.00 77.25 88 VAL A O 1
ATOM 699 N N . ASP A 1 89 ? 7.547 12.620 -3.603 1.00 80.69 89 ASP A N 1
ATOM 700 C CA . ASP A 1 89 ? 8.642 12.988 -4.502 1.00 80.69 89 ASP A CA 1
ATOM 701 C C . ASP A 1 89 ? 9.541 11.786 -4.821 1.00 80.69 89 ASP A C 1
ATOM 703 O O . ASP A 1 89 ? 9.818 10.952 -3.956 1.00 80.69 89 ASP A O 1
ATOM 707 N N . THR A 1 90 ? 10.069 11.726 -6.046 1.00 79.06 90 THR A N 1
ATOM 708 C CA . THR A 1 90 ? 10.903 10.612 -6.530 1.00 79.06 90 THR A CA 1
ATOM 709 C C . THR A 1 90 ? 12.058 10.273 -5.583 1.00 79.06 90 THR A C 1
ATOM 711 O O . THR A 1 90 ? 12.253 9.107 -5.248 1.00 79.06 90 THR A O 1
ATOM 714 N N . GLU A 1 91 ? 12.786 11.279 -5.093 1.00 79.50 91 GLU A N 1
ATOM 715 C CA . GLU A 1 91 ? 13.936 11.073 -4.200 1.00 79.50 91 GLU A CA 1
ATOM 716 C C . GLU A 1 91 ? 13.522 10.507 -2.835 1.00 79.50 91 GLU A C 1
ATOM 718 O O . GLU A 1 91 ? 14.164 9.600 -2.302 1.00 79.50 91 GLU A O 1
ATOM 723 N N . VAL A 1 92 ? 12.405 10.991 -2.283 1.00 81.44 92 VAL A N 1
ATOM 724 C CA . VAL A 1 92 ? 11.852 10.488 -1.018 1.00 81.44 92 VAL A CA 1
ATOM 725 C C . VAL A 1 92 ? 11.354 9.054 -1.196 1.00 81.44 92 VAL A C 1
ATOM 727 O O . VAL A 1 92 ? 11.593 8.215 -0.329 1.00 81.44 92 VAL A O 1
ATOM 730 N N . PHE A 1 93 ? 10.723 8.746 -2.333 1.00 80.19 93 PHE A N 1
ATOM 731 C CA . PHE A 1 93 ? 10.268 7.399 -2.664 1.00 80.19 93 PHE A CA 1
ATOM 732 C C . PHE A 1 93 ? 11.434 6.410 -2.775 1.00 80.19 93 PHE A C 1
ATOM 734 O O . PHE A 1 93 ? 11.384 5.348 -2.157 1.00 80.19 93 PHE A O 1
ATOM 741 N N . ILE A 1 94 ? 12.504 6.763 -3.497 1.00 76.50 94 ILE A N 1
ATOM 742 C CA . ILE A 1 94 ? 13.711 5.929 -3.618 1.00 76.50 94 ILE A CA 1
ATOM 743 C C . ILE A 1 94 ? 14.332 5.686 -2.237 1.00 76.50 94 ILE A C 1
ATOM 745 O O . ILE A 1 94 ? 14.649 4.546 -1.888 1.00 76.50 94 ILE A O 1
ATOM 749 N N . ALA A 1 95 ? 14.466 6.740 -1.427 1.00 81.31 95 ALA A N 1
ATOM 750 C CA . ALA A 1 95 ? 15.050 6.645 -0.093 1.00 81.31 95 ALA A CA 1
ATOM 751 C C . ALA A 1 95 ? 14.199 5.808 0.877 1.00 81.31 95 ALA A C 1
ATOM 753 O O . ALA A 1 95 ? 14.749 5.088 1.713 1.00 81.31 95 ALA A O 1
ATOM 754 N N . LEU A 1 96 ? 12.868 5.890 0.778 1.00 81.88 96 LEU A N 1
ATOM 755 C CA . LEU A 1 96 ? 11.954 5.047 1.546 1.00 81.88 96 LEU A CA 1
ATOM 756 C C . LEU A 1 96 ? 12.045 3.588 1.087 1.00 81.88 96 LEU A C 1
ATOM 758 O O . LEU A 1 96 ? 12.207 2.708 1.926 1.00 81.88 96 LEU A O 1
ATOM 762 N N . TYR A 1 97 ? 11.997 3.336 -0.224 1.00 80.00 97 TYR A N 1
ATOM 763 C CA . TYR A 1 97 ? 12.073 1.994 -0.805 1.00 80.00 97 TYR A CA 1
ATOM 764 C C . TYR A 1 97 ? 13.361 1.263 -0.412 1.00 80.00 97 TYR A C 1
ATOM 766 O O . TYR A 1 97 ? 13.312 0.104 -0.011 1.00 80.00 97 TYR A O 1
ATOM 774 N N . GLY A 1 98 ? 14.509 1.946 -0.468 1.00 75.50 98 GLY A N 1
ATOM 775 C CA . GLY A 1 98 ? 15.795 1.367 -0.069 1.00 75.50 98 GLY A CA 1
ATOM 776 C C . GLY A 1 98 ? 15.934 1.101 1.436 1.00 75.50 98 GLY A C 1
ATOM 777 O O . GLY A 1 98 ? 16.823 0.353 1.836 1.00 75.50 98 GLY A O 1
ATOM 778 N N . TRP A 1 99 ? 15.087 1.708 2.271 1.00 86.94 99 TRP A N 1
ATOM 779 C CA . TRP A 1 99 ? 15.114 1.552 3.729 1.00 86.94 99 TRP A CA 1
ATOM 780 C C . TRP A 1 99 ? 14.057 0.570 4.257 1.00 86.94 99 TRP A C 1
ATOM 782 O O . TRP A 1 99 ? 14.320 -0.124 5.237 1.00 86.94 99 TRP A O 1
ATOM 792 N N . ALA A 1 100 ? 12.870 0.539 3.649 1.00 83.06 100 ALA A N 1
ATOM 793 C CA . ALA A 1 100 ? 11.725 -0.222 4.137 1.00 83.06 100 ALA A CA 1
ATOM 794 C C . ALA A 1 100 ? 12.004 -1.731 4.172 1.00 83.06 100 ALA A C 1
ATOM 796 O O . ALA A 1 100 ? 12.736 -2.263 3.329 1.00 83.06 100 ALA A O 1
ATOM 797 N N . LYS A 1 101 ? 11.357 -2.446 5.104 1.00 70.25 101 LYS A N 1
ATOM 798 C CA . LYS A 1 101 ? 11.389 -3.911 5.156 1.00 70.25 101 LYS A CA 1
ATOM 799 C C . LYS A 1 101 ? 10.488 -4.427 4.039 1.00 70.25 101 LYS A C 1
ATOM 801 O O . LYS A 1 101 ? 9.353 -4.843 4.259 1.00 70.25 101 LYS A O 1
ATOM 806 N N . CYS A 1 102 ? 10.991 -4.375 2.807 1.00 56.47 102 CYS A N 1
ATOM 807 C CA . CYS A 1 102 ? 10.301 -4.935 1.661 1.00 56.47 102 CYS A CA 1
ATOM 808 C C . CYS A 1 102 ? 10.142 -6.438 1.892 1.00 56.47 102 CYS A C 1
ATOM 810 O O . CYS A 1 102 ? 11.080 -7.215 1.708 1.00 56.47 102 CYS A O 1
ATOM 812 N N . VAL A 1 103 ? 8.937 -6.857 2.290 1.00 50.44 103 VAL A N 1
ATOM 813 C CA . VAL A 1 103 ? 8.507 -8.231 2.057 1.00 50.44 103 VAL A CA 1
ATOM 814 C C . VAL A 1 103 ? 8.520 -8.362 0.550 1.00 50.44 103 VAL A C 1
ATOM 816 O O . VAL A 1 103 ? 7.725 -7.730 -0.145 1.00 50.44 103 VAL A O 1
ATOM 819 N N . GLU A 1 104 ? 9.509 -9.089 0.049 1.00 44.56 104 GLU A N 1
ATOM 820 C CA . GLU A 1 104 ? 9.700 -9.352 -1.361 1.00 44.56 104 GLU A CA 1
ATOM 821 C C . GLU A 1 104 ? 8.438 -10.061 -1.870 1.00 44.56 104 GLU A C 1
ATOM 823 O O . GLU A 1 104 ? 8.326 -11.287 -1.855 1.00 44.56 104 GLU A O 1
ATOM 828 N N . HIS A 1 105 ? 7.440 -9.291 -2.302 1.00 46.66 105 HIS A N 1
ATOM 829 C CA . HIS A 1 105 ? 6.330 -9.816 -3.066 1.00 46.66 105 HIS A CA 1
ATOM 830 C C . HIS A 1 105 ? 6.924 -10.101 -4.439 1.00 46.66 105 HIS A C 1
ATOM 832 O O . HIS A 1 105 ? 6.816 -9.290 -5.359 1.00 46.66 105 HIS A O 1
ATOM 838 N N . LYS A 1 106 ? 7.645 -11.228 -4.548 1.00 48.00 106 LYS A N 1
ATOM 839 C CA . LYS A 1 106 ? 8.155 -11.727 -5.820 1.00 48.00 106 LYS A CA 1
ATOM 840 C C . LYS A 1 106 ? 6.960 -11.758 -6.744 1.00 48.00 106 LYS A C 1
ATOM 842 O O . LYS A 1 106 ? 6.050 -12.563 -6.560 1.00 48.00 106 LYS A O 1
ATOM 847 N N . ILE A 1 107 ? 6.959 -10.816 -7.685 1.00 54.00 107 ILE A N 1
ATOM 848 C CA . ILE A 1 107 ? 5.890 -10.610 -8.661 1.00 54.00 107 ILE A CA 1
ATOM 849 C C . ILE A 1 107 ? 5.536 -11.964 -9.279 1.00 54.00 107 ILE A C 1
ATOM 851 O O . ILE A 1 107 ? 4.351 -12.257 -9.426 1.00 54.00 107 ILE A O 1
ATOM 855 N N . LEU A 1 108 ? 6.567 -12.795 -9.499 1.00 63.28 108 LEU A N 1
ATOM 856 C CA . LEU A 1 108 ? 6.514 -14.235 -9.718 1.00 63.28 108 LEU A CA 1
ATOM 857 C C . LEU A 1 108 ? 7.683 -14.925 -8.982 1.00 63.28 108 LEU A C 1
ATOM 859 O O . LEU A 1 108 ? 8.842 -14.638 -9.295 1.00 63.28 108 LEU A O 1
ATOM 863 N N . PRO A 1 109 ? 7.439 -15.817 -8.005 1.00 67.56 109 PRO A N 1
ATOM 864 C CA . PRO A 1 109 ? 8.504 -16.615 -7.405 1.00 67.56 109 PRO A CA 1
ATOM 865 C C . PRO A 1 109 ? 9.086 -17.599 -8.432 1.00 67.56 109 PRO A C 1
ATOM 867 O O . PRO A 1 109 ? 8.383 -18.052 -9.334 1.00 67.56 109 PRO A O 1
ATOM 870 N N . ARG A 1 110 ? 10.366 -17.975 -8.279 1.00 67.88 110 ARG A N 1
ATOM 871 C CA . ARG A 1 110 ? 11.027 -18.939 -9.183 1.00 67.88 110 ARG A CA 1
ATOM 872 C C . ARG A 1 110 ? 10.252 -20.253 -9.313 1.00 67.88 110 ARG A C 1
ATOM 874 O O . ARG A 1 110 ? 10.183 -20.782 -10.408 1.00 67.88 110 ARG A O 1
ATOM 881 N N . SER A 1 111 ? 9.610 -20.721 -8.241 1.00 72.06 111 SER A N 1
ATOM 882 C CA . SER A 1 111 ? 8.755 -21.914 -8.269 1.00 72.06 111 SER A CA 1
ATOM 883 C C . SER A 1 111 ? 7.596 -21.803 -9.265 1.00 72.06 111 SER A C 1
ATOM 885 O O . SER A 1 111 ? 7.337 -22.759 -9.984 1.00 72.06 111 SER A O 1
ATOM 887 N N . ALA A 1 112 ? 6.950 -20.635 -9.364 1.00 75.69 112 ALA A N 1
ATOM 888 C CA . ALA A 1 112 ? 5.881 -20.393 -10.334 1.00 75.69 112 ALA A CA 1
ATOM 889 C C . ALA A 1 112 ? 6.418 -20.325 -11.773 1.00 75.69 112 ALA A C 1
ATOM 891 O O . ALA A 1 112 ? 5.755 -20.770 -12.704 1.00 75.69 112 ALA A O 1
ATOM 892 N N . LEU A 1 113 ? 7.636 -19.804 -11.971 1.00 73.88 113 LEU A N 1
ATOM 893 C CA . LEU A 1 113 ? 8.296 -19.853 -13.280 1.00 73.88 113 LEU A CA 1
ATOM 894 C C . LEU A 1 113 ? 8.629 -21.298 -13.677 1.00 73.88 113 LEU A C 1
ATOM 896 O O . LEU A 1 113 ? 8.390 -21.670 -14.819 1.00 73.88 113 LEU A O 1
ATOM 900 N N . THR A 1 114 ? 9.121 -22.117 -12.744 1.00 77.12 114 THR A N 1
ATOM 901 C CA . THR A 1 114 ? 9.428 -23.535 -12.984 1.00 77.12 114 THR A CA 1
ATOM 902 C C . THR A 1 114 ? 8.173 -24.364 -13.265 1.00 77.12 114 THR A C 1
ATOM 904 O O . THR A 1 114 ? 8.205 -25.250 -14.111 1.00 77.12 114 THR A O 1
ATOM 907 N N . GLU A 1 115 ? 7.050 -24.068 -12.608 1.00 81.50 115 GLU A N 1
ATOM 908 C CA . GLU A 1 115 ? 5.763 -24.719 -12.886 1.00 81.50 115 GLU A CA 1
ATOM 909 C C . GLU A 1 115 ? 5.265 -24.424 -14.311 1.00 81.50 115 GLU A C 1
ATOM 911 O O . GLU A 1 115 ? 4.806 -25.326 -15.007 1.00 81.50 115 GLU A O 1
ATOM 916 N N . VAL A 1 116 ? 5.389 -23.171 -14.765 1.00 81.50 116 VAL A N 1
ATOM 917 C CA . VAL A 1 116 ? 4.869 -22.731 -16.071 1.00 81.50 116 VAL A CA 1
ATOM 918 C C . VAL A 1 116 ? 5.821 -23.057 -17.226 1.00 81.50 116 VAL A C 1
ATOM 920 O O . VAL A 1 116 ? 5.369 -23.411 -18.314 1.00 81.50 116 VAL A O 1
ATOM 923 N N . PHE A 1 117 ? 7.132 -22.919 -17.020 1.00 80.94 117 PHE A N 1
ATOM 924 C CA . PHE A 1 117 ? 8.145 -23.039 -18.076 1.00 80.94 117 PHE A CA 1
ATOM 925 C C . PHE A 1 117 ? 9.018 -24.300 -17.971 1.00 80.94 117 PHE A C 1
ATOM 927 O O . PHE A 1 117 ? 9.819 -24.538 -18.874 1.00 80.94 117 PHE A O 1
ATOM 934 N N . GLY A 1 118 ? 8.842 -25.123 -16.932 1.00 76.75 118 GLY A N 1
ATOM 935 C CA . GLY A 1 118 ? 9.605 -26.351 -16.697 1.00 76.75 118 GLY A CA 1
ATOM 936 C C . GLY A 1 118 ? 10.904 -26.141 -15.909 1.00 76.75 118 GLY A C 1
ATOM 937 O O . GLY A 1 118 ? 11.219 -25.045 -15.451 1.00 76.75 118 GLY A O 1
ATOM 938 N N . SER A 1 119 ? 11.668 -27.222 -15.742 1.00 67.88 119 SER A N 1
ATOM 939 C CA . SER A 1 119 ? 12.922 -27.290 -14.968 1.00 67.88 119 SER A CA 1
ATOM 940 C C . SER A 1 119 ? 14.143 -26.664 -15.654 1.00 67.88 119 SER A C 1
ATOM 942 O O . SER A 1 119 ? 15.242 -26.740 -15.108 1.00 67.88 119 SER A O 1
ATOM 944 N N . GLU A 1 120 ? 13.979 -26.080 -16.841 1.00 68.56 120 GLU A N 1
ATOM 945 C CA . GLU A 1 120 ? 15.061 -25.387 -17.545 1.00 68.56 120 GLU A CA 1
ATOM 946 C C . GLU A 1 120 ? 15.447 -24.099 -16.799 1.00 68.56 120 GLU A C 1
ATOM 948 O O . GLU A 1 120 ? 14.606 -23.453 -16.167 1.00 68.56 120 GLU A O 1
ATOM 953 N N . GLU A 1 121 ? 16.724 -23.706 -16.860 1.00 79.06 121 GLU A N 1
ATOM 954 C CA . GLU A 1 121 ? 17.167 -22.431 -16.293 1.00 79.06 121 GLU A CA 1
ATOM 955 C C . GLU A 1 121 ? 16.554 -21.270 -17.084 1.00 79.06 121 GLU A C 1
ATOM 957 O O . GLU A 1 121 ? 17.054 -20.825 -18.119 1.00 79.06 121 GLU A O 1
ATOM 962 N N . VAL A 1 122 ? 15.423 -20.781 -16.581 1.00 80.12 122 VAL A N 1
ATOM 963 C CA . VAL A 1 122 ? 14.699 -19.650 -17.146 1.00 80.12 122 VAL A CA 1
ATOM 964 C C . VAL A 1 122 ? 14.984 -18.406 -16.312 1.00 80.12 122 VAL A C 1
ATOM 966 O O . VAL A 1 122 ? 14.659 -18.332 -15.124 1.00 80.12 122 VAL A O 1
ATOM 969 N N . THR A 1 123 ? 15.572 -17.395 -16.947 1.00 79.56 123 THR A N 1
ATOM 970 C CA . THR A 1 123 ? 15.834 -16.095 -16.325 1.00 79.56 123 THR A CA 1
ATOM 971 C C . THR A 1 123 ? 14.746 -15.106 -16.732 1.00 79.56 123 THR A C 1
ATOM 973 O O . THR A 1 123 ? 14.565 -14.815 -17.914 1.00 79.56 123 THR A O 1
ATOM 976 N N . LEU A 1 124 ? 14.011 -14.571 -15.754 1.00 78.31 124 LEU A N 1
ATOM 977 C CA . LEU A 1 124 ? 13.030 -13.508 -15.981 1.00 78.31 124 LEU A CA 1
ATOM 978 C C . LEU A 1 124 ? 13.757 -12.204 -16.329 1.00 78.31 124 LEU A C 1
ATOM 980 O O . LEU A 1 124 ? 14.525 -11.699 -15.514 1.00 78.31 124 LEU A O 1
ATOM 984 N N . PHE A 1 125 ? 13.497 -11.657 -17.517 1.00 81.69 125 PHE A N 1
ATOM 985 C CA . PHE A 1 125 ? 14.093 -10.398 -17.962 1.00 81.69 125 PHE A CA 1
ATOM 986 C C . PHE A 1 125 ? 13.231 -9.196 -17.554 1.00 81.69 125 PHE A C 1
ATOM 988 O O . PHE A 1 125 ? 13.728 -8.246 -16.958 1.00 81.69 125 PHE A O 1
ATOM 995 N N . TRP A 1 126 ? 11.919 -9.260 -17.800 1.00 83.50 126 TRP A N 1
ATOM 996 C CA . TRP A 1 126 ? 10.955 -8.292 -17.269 1.00 83.50 126 TRP A CA 1
ATOM 997 C C . TRP A 1 126 ? 9.576 -8.922 -17.080 1.00 83.50 126 TRP A C 1
ATOM 999 O O . TRP A 1 126 ? 9.230 -9.920 -17.716 1.00 83.50 126 TRP A O 1
ATOM 1009 N N . ALA A 1 127 ? 8.772 -8.308 -16.211 1.00 79.44 127 ALA A N 1
ATOM 1010 C CA . ALA A 1 127 ? 7.386 -8.679 -15.969 1.00 79.44 127 ALA A CA 1
ATOM 1011 C C . ALA A 1 127 ? 6.493 -7.438 -15.909 1.00 79.44 127 ALA A C 1
ATOM 1013 O O . ALA A 1 127 ? 6.801 -6.472 -15.216 1.00 79.44 127 ALA A O 1
ATOM 1014 N N . LEU A 1 128 ? 5.356 -7.493 -16.595 1.00 70.12 128 LEU A N 1
ATOM 1015 C CA . LEU A 1 128 ? 4.283 -6.511 -16.526 1.00 70.12 128 LEU A CA 1
ATOM 1016 C C . LEU A 1 128 ? 3.092 -7.166 -15.838 1.00 70.12 128 LEU A C 1
ATOM 1018 O O . LEU A 1 128 ? 2.603 -8.196 -16.297 1.00 70.12 128 LEU A O 1
ATOM 1022 N N . ARG A 1 129 ? 2.595 -6.565 -14.759 1.00 79.00 129 ARG A N 1
ATOM 1023 C CA . ARG A 1 129 ? 1.310 -6.941 -14.165 1.00 79.00 129 ARG A CA 1
ATOM 1024 C C . ARG A 1 129 ? 0.252 -5.976 -14.667 1.00 79.00 129 ARG A C 1
ATOM 1026 O O . ARG A 1 129 ? 0.402 -4.770 -14.506 1.00 79.00 129 ARG A O 1
ATOM 1033 N N . PHE A 1 130 ? -0.833 -6.501 -15.215 1.00 74.06 130 PHE A N 1
ATOM 1034 C CA . PHE A 1 130 ? -1.977 -5.693 -15.616 1.00 74.06 130 PHE A CA 1
ATOM 1035 C C . PHE A 1 130 ? -3.228 -6.105 -14.842 1.00 74.06 130 PHE A C 1
ATOM 1037 O O . PHE A 1 130 ? -3.373 -7.243 -14.387 1.00 74.06 130 PHE A O 1
ATOM 1044 N N . GLN A 1 131 ? -4.141 -5.153 -14.680 1.00 77.44 131 GLN A N 1
ATOM 1045 C CA . GLN A 1 131 ? -5.456 -5.386 -14.103 1.00 77.44 131 GLN A CA 1
ATOM 1046 C C . GLN A 1 131 ? -6.493 -4.676 -14.970 1.00 77.44 131 GLN A C 1
ATOM 1048 O O . GLN A 1 131 ? -6.485 -3.452 -15.077 1.00 77.44 131 GLN A O 1
ATOM 1053 N N . VAL A 1 132 ? -7.381 -5.447 -15.588 1.00 69.31 132 VAL A N 1
ATOM 1054 C CA . VAL A 1 132 ? -8.495 -4.940 -16.392 1.00 69.31 132 VAL A CA 1
ATOM 1055 C C . VAL A 1 132 ? -9.734 -4.895 -15.516 1.00 69.31 132 VAL A C 1
ATOM 1057 O O . VAL A 1 132 ? -10.085 -5.889 -14.886 1.00 69.31 132 VAL A O 1
ATOM 1060 N N . HIS A 1 133 ? -10.399 -3.744 -15.478 1.00 64.75 133 HIS A N 1
ATOM 1061 C CA . HIS A 1 133 ? -11.681 -3.573 -14.799 1.00 64.75 133 HIS A CA 1
ATOM 1062 C C . HIS A 1 133 ? -12.777 -3.494 -15.858 1.00 64.75 133 HIS A C 1
ATOM 1064 O O . HIS A 1 133 ? -12.830 -2.534 -16.626 1.00 64.75 133 HIS A O 1
ATOM 1070 N N . LEU A 1 134 ? -13.656 -4.488 -15.897 1.00 65.00 134 LEU A N 1
ATOM 1071 C CA . LEU A 1 134 ? -14.872 -4.462 -16.693 1.00 65.00 134 LEU A CA 1
ATOM 1072 C C . LEU A 1 134 ? -15.981 -3.836 -15.843 1.00 65.00 134 LEU A C 1
ATOM 1074 O O . LEU A 1 134 ? -16.456 -4.432 -14.874 1.00 65.00 134 LEU A O 1
ATOM 1078 N N . LYS A 1 135 ? -16.385 -2.616 -16.195 1.00 54.06 135 LYS A N 1
ATOM 1079 C CA . LYS A 1 135 ? -17.535 -1.962 -15.564 1.00 54.06 135 LYS A CA 1
ATOM 1080 C C . LYS A 1 135 ? -18.825 -2.503 -16.184 1.00 54.06 135 LYS A C 1
ATOM 1082 O O . LYS A 1 135 ? -19.051 -2.339 -17.379 1.00 54.06 135 LYS A O 1
ATOM 1087 N N . CYS A 1 136 ? -19.658 -3.141 -15.372 1.00 70.25 136 CYS A N 1
ATOM 1088 C CA . CYS A 1 136 ? -21.013 -3.583 -15.702 1.00 70.25 136 CYS A CA 1
ATOM 1089 C C . CYS A 1 136 ? -22.000 -3.017 -14.658 1.00 70.25 136 CYS A C 1
ATOM 1091 O O . CYS A 1 136 ? -21.762 -1.936 -14.123 1.00 70.25 136 CYS A O 1
ATOM 1093 N N . ARG A 1 137 ? -23.100 -3.720 -14.331 1.00 64.88 137 ARG A N 1
ATOM 1094 C CA . ARG A 1 137 ? -23.933 -3.361 -13.157 1.00 64.88 137 ARG A CA 1
ATOM 1095 C C . ARG A 1 137 ? -23.159 -3.465 -11.821 1.00 64.88 137 ARG A C 1
ATOM 1097 O O . ARG A 1 137 ? -23.655 -2.982 -10.813 1.00 64.88 137 ARG A O 1
ATOM 1104 N N . GLY A 1 138 ? -21.956 -4.050 -11.841 1.00 43.06 138 GLY A N 1
ATOM 1105 C CA . GLY A 1 138 ? -20.911 -4.006 -10.810 1.00 43.06 138 GLY A CA 1
ATOM 1106 C C . GLY A 1 138 ? -19.519 -3.823 -11.449 1.00 43.06 138 GLY A C 1
ATOM 1107 O O . GLY A 1 138 ? -19.416 -3.354 -12.583 1.00 43.06 138 GLY A O 1
ATOM 1108 N N . VAL A 1 139 ? -18.434 -4.197 -10.763 1.00 59.09 139 VAL A N 1
ATOM 1109 C CA . VAL A 1 139 ? -17.070 -4.178 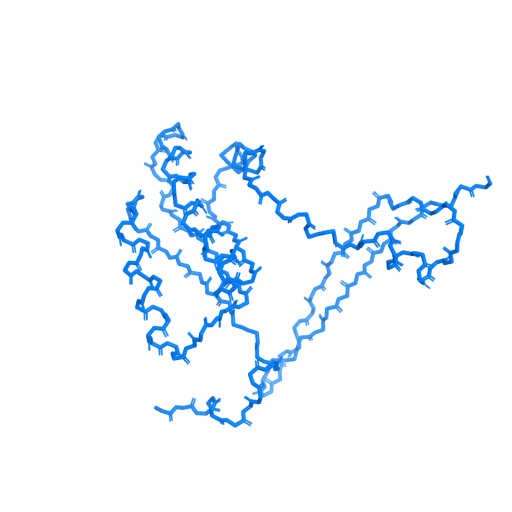-11.333 1.00 59.09 139 VAL A CA 1
ATOM 1110 C C . VAL A 1 139 ? -16.489 -5.585 -11.310 1.00 59.09 139 VAL A C 1
ATOM 1112 O O . VAL A 1 139 ? -16.266 -6.144 -10.243 1.00 59.09 139 VAL A O 1
ATOM 1115 N N . LEU A 1 140 ? -16.204 -6.144 -12.486 1.00 54.44 140 LEU A N 1
ATOM 1116 C CA . LEU A 1 140 ? -15.429 -7.378 -12.609 1.00 54.44 140 LEU A CA 1
ATOM 1117 C C . LEU A 1 140 ? -13.970 -7.009 -12.864 1.00 54.44 140 LEU A C 1
ATOM 1119 O O . LEU A 1 140 ? -13.682 -6.192 -13.736 1.00 54.44 140 LEU A O 1
ATOM 1123 N N . ALA A 1 141 ? -13.038 -7.604 -12.125 1.00 54.66 141 ALA A N 1
ATOM 1124 C CA . ALA A 1 141 ? -11.613 -7.366 -12.323 1.00 54.66 141 ALA A CA 1
ATOM 1125 C C . ALA A 1 141 ? -10.914 -8.648 -12.781 1.00 54.66 141 ALA A C 1
ATOM 1127 O O . ALA A 1 141 ? -10.976 -9.667 -12.100 1.00 54.66 141 ALA A O 1
ATOM 1128 N N . SER A 1 142 ? -10.197 -8.576 -13.903 1.00 62.75 142 SER A N 1
ATOM 1129 C CA . SER A 1 142 ? -9.254 -9.611 -14.327 1.00 62.75 142 SER A CA 1
ATOM 1130 C C . SER A 1 142 ? -7.832 -9.120 -14.094 1.00 62.75 142 SER A C 1
ATOM 1132 O O . SER A 1 142 ? -7.511 -7.962 -14.363 1.00 62.75 142 SER A O 1
ATOM 1134 N N . LYS A 1 143 ? -6.976 -9.985 -13.557 1.00 76.50 143 LYS A N 1
ATOM 1135 C CA . LYS A 1 143 ? -5.557 -9.702 -13.322 1.00 76.50 143 LYS A CA 1
ATOM 1136 C C . LYS A 1 143 ? -4.743 -10.669 -14.163 1.00 76.50 143 LYS A C 1
ATOM 1138 O O . LYS A 1 143 ? -5.075 -11.847 -14.228 1.00 76.50 143 LYS A O 1
ATOM 1143 N N . GLY A 1 144 ? -3.665 -10.179 -14.754 1.00 76.12 144 GLY A N 1
ATOM 1144 C CA . GLY A 1 144 ? -2.768 -11.003 -15.546 1.00 76.12 144 GLY A CA 1
ATOM 1145 C C . GLY A 1 144 ? -1.343 -10.482 -15.525 1.00 76.12 144 GLY A C 1
ATOM 1146 O O . GLY A 1 144 ? -1.055 -9.401 -15.000 1.00 76.12 144 GLY A O 1
ATOM 1147 N N . TYR A 1 145 ? -0.457 -11.285 -16.100 1.00 82.25 145 TYR A N 1
ATOM 1148 C CA . TYR A 1 145 ? 0.954 -10.973 -16.245 1.00 82.25 145 TYR A CA 1
ATOM 1149 C C . TYR A 1 145 ? 1.373 -11.161 -17.702 1.00 82.25 145 TYR A C 1
ATOM 1151 O O . TYR A 1 145 ? 0.932 -12.100 -18.360 1.00 82.25 145 TYR A O 1
ATOM 1159 N N . VAL A 1 146 ? 2.236 -10.275 -18.192 1.00 83.56 146 VAL A N 1
ATOM 1160 C CA . VAL A 1 146 ? 2.994 -10.454 -19.435 1.00 83.56 146 VAL A CA 1
ATOM 1161 C C . VAL A 1 146 ? 4.462 -10.507 -19.050 1.00 83.56 146 VAL A C 1
ATOM 1163 O O . VAL A 1 146 ? 4.926 -9.661 -18.289 1.00 83.56 146 VAL A O 1
ATOM 1166 N N . LEU A 1 147 ? 5.185 -11.508 -19.538 1.00 86.56 147 LEU A N 1
ATOM 1167 C CA . LEU A 1 147 ? 6.545 -11.807 -19.100 1.00 86.56 147 LEU A CA 1
ATOM 1168 C C . LEU A 1 147 ? 7.464 -11.949 -20.305 1.00 86.56 147 LEU A C 1
ATOM 1170 O O . LEU A 1 147 ? 7.072 -12.549 -21.304 1.00 86.56 147 LEU A O 1
ATOM 1174 N N . CYS A 1 148 ? 8.698 -11.468 -20.173 1.00 85.44 148 CYS A N 1
ATOM 1175 C CA . CYS A 1 148 ? 9.804 -11.874 -21.029 1.00 85.44 148 CYS A CA 1
ATOM 1176 C C . CYS A 1 148 ? 10.766 -12.731 -20.222 1.00 85.44 148 CYS A C 1
ATOM 1178 O O . CYS A 1 148 ? 11.246 -12.327 -19.159 1.00 85.44 148 CYS A O 1
ATOM 1180 N N . VAL A 1 149 ? 11.042 -13.915 -20.749 1.00 86.44 149 VAL A N 1
ATOM 1181 C CA . VAL A 1 149 ? 11.947 -14.879 -20.149 1.00 86.44 149 VAL A CA 1
ATOM 1182 C C . VAL A 1 149 ? 13.006 -15.288 -21.163 1.00 86.44 149 VAL A C 1
ATOM 1184 O O . VAL A 1 149 ? 12.699 -15.529 -22.329 1.00 86.44 149 VAL A O 1
ATOM 1187 N N . HIS A 1 150 ? 14.254 -15.375 -20.716 1.00 86.81 150 HIS A N 1
ATOM 1188 C CA . HIS A 1 150 ? 15.346 -15.955 -21.487 1.00 86.81 150 HIS A CA 1
ATOM 1189 C C . HIS A 1 150 ? 15.599 -17.373 -20.994 1.00 86.81 150 HIS A C 1
ATOM 1191 O O . HIS A 1 150 ? 15.652 -17.612 -19.787 1.00 86.81 150 HIS A O 1
ATOM 1197 N N . ARG A 1 151 ? 15.761 -18.304 -21.930 1.00 84.25 151 ARG A N 1
ATOM 1198 C CA . ARG A 1 151 ? 16.200 -19.664 -21.625 1.00 84.25 151 ARG A CA 1
ATOM 1199 C C . ARG A 1 151 ? 17.711 -19.726 -21.765 1.00 84.25 151 ARG A C 1
ATOM 1201 O O . ARG A 1 151 ? 18.234 -19.324 -22.806 1.00 84.25 151 ARG A O 1
ATOM 1208 N N . SER A 1 152 ? 18.387 -20.206 -20.729 1.00 74.38 152 SER A N 1
ATOM 1209 C CA . SER A 1 152 ? 19.767 -20.661 -20.860 1.00 74.38 152 SER A CA 1
ATOM 1210 C C . SER A 1 152 ? 19.749 -21.911 -21.748 1.00 74.38 152 SER A C 1
ATOM 1212 O O . SER A 1 152 ? 19.020 -22.853 -21.437 1.00 74.38 152 SER A O 1
ATOM 1214 N N . GLN A 1 153 ? 20.454 -21.876 -22.884 1.00 62.66 153 GLN A N 1
ATOM 1215 C CA . GLN A 1 153 ? 20.693 -23.070 -23.709 1.00 62.66 153 GLN A CA 1
ATOM 1216 C C . GLN A 1 153 ? 21.662 -24.022 -23.014 1.00 62.66 153 GLN A C 1
ATOM 1218 O O . GLN A 1 153 ? 22.590 -23.509 -22.347 1.00 62.66 153 GLN A O 1
#